Protein AF-A0A0D1KXS2-F1 (afdb_monomer_lite)

Foldseek 3Di:
DDPPPQVCPVVQVVLCVPQVWGFDWDDPDQQWIWGWTQHPPQKMKTKTWLDGRQDRPVSQVVCVVVVAATKMKIFIFHHADPPPDPPVPDDDDDDDDDDDDDPDHSPWTLEMATARHDDSVCVSVRVVVRVVCSVFSWYWYQDPVRDIDIDTDIDDD

Organism: NCBI:txid280871

Sequence (157 aa):
MGIHDHGYDDILHQVHRRFGFTPTIFNSGGNIMILEARLDGGDFIWITDADCDVTPLPRRLTIEADGHHVGWQVSIYPPETQDCGLDIAQAAPHGQCAPSAVDVDSCTPLASVIHQRATTDQLPELIELALRARRRHEHHIFALDGTHTVRAGIDRY

Radius of gyration: 17.47 Å; chains: 1; bounding box: 32×48×45 Å

Secondary structure (DSSP, 8-state):
------S-HHHHHHHHHHHS--PEEEE-STT-EEEEEEPTTS-EEEEEESSTT--SHHHHHHHHHTT----EEEEEE----------TT-----------S----TTS-SEEEEETT--GGGHHHHHHHHHHHGGGTEEEEE-TTS-EEEEES----

Structure (mmCIF, N/CA/C/O backbone):
data_AF-A0A0D1KXS2-F1
#
_entry.id   AF-A0A0D1KXS2-F1
#
loop_
_atom_site.group_PDB
_atom_site.id
_atom_site.type_symbol
_atom_site.label_atom_id
_atom_site.label_alt_id
_atom_site.label_comp_id
_atom_site.label_asym_id
_atom_site.label_entity_id
_atom_site.label_seq_id
_atom_site.pdbx_PDB_ins_code
_atom_site.Cartn_x
_atom_site.Cartn_y
_atom_site.Cartn_z
_atom_site.occupancy
_atom_site.B_iso_or_equiv
_atom_site.auth_seq_id
_atom_site.auth_comp_id
_atom_site.auth_asym_id
_atom_site.auth_atom_id
_atom_site.pdbx_PDB_model_num
ATOM 1 N N . MET A 1 1 ? 0.295 21.981 -9.355 1.00 39.78 1 MET A N 1
ATOM 2 C CA . MET A 1 1 ? 0.403 20.514 -9.235 1.00 39.78 1 MET A CA 1
ATOM 3 C C . MET A 1 1 ? 0.650 19.963 -10.622 1.00 39.78 1 MET A C 1
ATOM 5 O O . MET A 1 1 ? -0.213 20.124 -11.475 1.00 39.78 1 MET A O 1
ATOM 9 N N . GLY A 1 2 ? 1.853 19.451 -10.884 1.00 38.94 2 GLY A N 1
ATOM 10 C CA . GLY A 1 2 ? 2.125 18.756 -12.139 1.00 38.94 2 GLY A CA 1
ATOM 11 C C . GLY A 1 2 ? 1.413 17.409 -12.118 1.00 38.94 2 GLY A C 1
ATOM 12 O O . GLY A 1 2 ? 1.422 16.734 -11.093 1.00 38.94 2 GLY A O 1
ATOM 13 N N . ILE A 1 3 ? 0.773 17.042 -13.224 1.00 46.06 3 ILE A N 1
ATOM 14 C CA . ILE A 1 3 ? 0.321 15.670 -13.446 1.00 46.06 3 ILE A CA 1
ATOM 15 C C . ILE A 1 3 ? 1.607 14.857 -13.610 1.00 46.06 3 ILE A C 1
ATOM 17 O O . ILE A 1 3 ? 2.265 14.935 -14.645 1.00 46.06 3 ILE A O 1
ATOM 21 N N . HIS A 1 4 ? 2.041 14.191 -12.545 1.00 54.09 4 HIS A N 1
ATOM 22 C CA . HIS A 1 4 ? 3.162 13.266 -12.619 1.00 54.09 4 HIS A CA 1
ATOM 23 C C . HIS A 1 4 ? 2.626 11.966 -13.208 1.00 54.09 4 HIS A C 1
ATOM 25 O O . HIS A 1 4 ? 1.803 11.316 -12.573 1.00 54.09 4 HIS A O 1
ATOM 31 N N . ASP A 1 5 ? 3.059 11.616 -14.421 1.00 65.62 5 ASP A N 1
ATOM 32 C CA . ASP A 1 5 ? 2.782 10.302 -14.999 1.00 65.62 5 ASP A CA 1
ATOM 33 C C . ASP A 1 5 ? 3.437 9.237 -14.113 1.00 65.62 5 ASP A C 1
ATOM 35 O O . ASP A 1 5 ? 4.661 9.110 -14.027 1.00 65.62 5 ASP A O 1
ATOM 39 N N . HIS A 1 6 ? 2.591 8.549 -13.359 1.00 74.25 6 HIS A N 1
ATOM 40 C CA . HIS A 1 6 ? 2.974 7.558 -12.371 1.00 74.25 6 HIS A CA 1
ATOM 41 C C . HIS A 1 6 ? 2.932 6.140 -12.934 1.00 74.25 6 HIS A C 1
ATOM 43 O O . HIS A 1 6 ? 3.475 5.241 -12.298 1.00 74.25 6 HIS A O 1
ATOM 49 N N . GLY A 1 7 ? 2.281 5.929 -14.085 1.00 80.12 7 GLY A N 1
ATOM 50 C CA . GLY A 1 7 ? 2.087 4.632 -14.737 1.00 80.12 7 GLY A CA 1
ATOM 51 C C . GLY A 1 7 ? 1.112 3.661 -14.048 1.00 80.12 7 GLY A C 1
ATOM 52 O O . GLY A 1 7 ? 0.834 2.594 -14.577 1.00 80.12 7 GLY A O 1
ATOM 53 N N . TYR A 1 8 ? 0.565 4.012 -12.884 1.00 82.44 8 TYR A N 1
ATOM 54 C CA . TYR A 1 8 ? -0.334 3.153 -12.090 1.00 82.44 8 TYR A CA 1
ATOM 55 C C . TYR A 1 8 ? -1.840 3.293 -12.412 1.00 82.44 8 TYR A C 1
ATOM 57 O O . TYR A 1 8 ? -2.665 2.819 -11.638 1.00 82.44 8 TYR A O 1
ATOM 65 N N . ASP A 1 9 ? -2.242 3.922 -13.518 1.00 85.75 9 ASP A N 1
ATOM 66 C CA . ASP A 1 9 ? -3.665 4.195 -13.811 1.00 85.75 9 ASP A CA 1
ATOM 67 C C . ASP A 1 9 ? -4.556 2.944 -13.777 1.00 85.75 9 ASP A C 1
ATOM 69 O O . ASP A 1 9 ? -5.625 2.949 -13.164 1.00 85.75 9 ASP A O 1
ATOM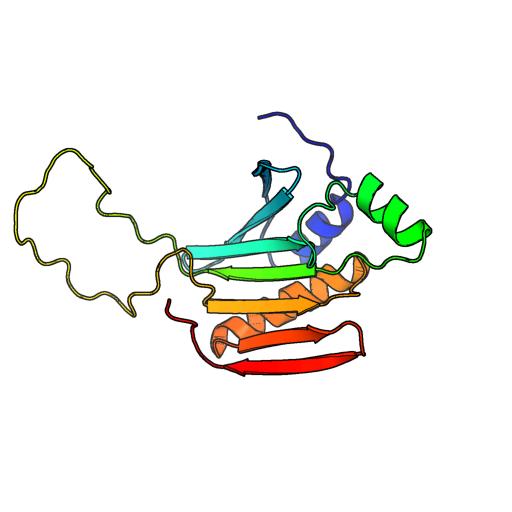 73 N N . ASP A 1 10 ? -4.101 1.842 -14.376 1.00 86.88 10 ASP A N 1
ATOM 74 C CA . ASP A 1 10 ? -4.871 0.597 -14.434 1.00 86.88 10 ASP A CA 1
ATOM 75 C C . ASP A 1 10 ? -5.098 -0.010 -13.044 1.00 86.88 10 ASP A C 1
ATOM 77 O O . ASP A 1 10 ? -6.217 -0.428 -12.713 1.00 86.88 10 ASP A O 1
ATOM 81 N N . ILE A 1 11 ? -4.061 -0.012 -12.198 1.00 87.62 11 ILE A N 1
ATOM 82 C CA . ILE A 1 11 ? -4.168 -0.542 -10.837 1.00 87.62 11 ILE A CA 1
ATOM 83 C C . ILE A 1 11 ? -5.020 0.380 -9.958 1.00 87.62 11 ILE A C 1
ATOM 85 O O . ILE A 1 11 ? -5.839 -0.108 -9.181 1.00 87.62 11 ILE A O 1
ATOM 89 N N . LEU A 1 12 ? -4.943 1.703 -10.142 1.00 87.31 12 LEU A N 1
ATOM 90 C CA . LEU A 1 12 ? -5.806 2.657 -9.436 1.00 87.31 12 LEU A CA 1
ATOM 91 C C . LEU A 1 12 ? -7.270 2.542 -9.872 1.00 87.31 12 LEU A C 1
ATOM 93 O O . LEU A 1 12 ? -8.163 2.577 -9.025 1.00 87.31 12 LEU A O 1
ATOM 97 N N . HIS A 1 13 ? -7.543 2.304 -11.157 1.00 89.50 13 HIS A N 1
ATOM 98 C CA . HIS A 1 13 ? -8.889 1.976 -11.625 1.00 89.50 13 HIS A CA 1
ATOM 99 C C . HIS A 1 13 ? -9.409 0.668 -11.019 1.00 89.50 13 HIS A C 1
ATOM 101 O O . HIS A 1 13 ? -10.596 0.559 -10.693 1.00 89.50 13 HIS A O 1
ATOM 107 N N . GLN A 1 14 ? -8.557 -0.346 -10.851 1.00 90.56 14 GLN A N 1
ATOM 108 C CA . GLN A 1 14 ? -8.944 -1.582 -10.172 1.00 90.56 14 GLN A CA 1
ATOM 109 C C . GLN A 1 14 ? -9.251 -1.345 -8.688 1.00 90.56 14 GLN A C 1
ATOM 111 O O . GLN A 1 14 ? -10.279 -1.826 -8.206 1.00 90.56 14 GLN A O 1
ATOM 116 N N . VAL A 1 15 ? -8.412 -0.577 -7.989 1.00 90.56 15 VAL A N 1
ATOM 117 C CA . VAL A 1 15 ? -8.619 -0.175 -6.588 1.00 90.56 15 VAL A CA 1
ATOM 118 C C . VAL A 1 15 ? -9.944 0.568 -6.437 1.00 90.56 15 VAL A C 1
ATOM 120 O O . VAL A 1 15 ? -10.767 0.170 -5.611 1.00 90.56 15 VAL A O 1
ATOM 123 N N . HIS A 1 16 ? -10.216 1.552 -7.296 1.00 91.81 16 HIS A N 1
ATOM 124 C CA . HIS A 1 16 ? -11.481 2.284 -7.292 1.00 91.81 16 HIS A CA 1
ATOM 125 C C . HIS A 1 16 ? -12.685 1.356 -7.480 1.00 91.81 16 HIS A C 1
ATOM 127 O O . HIS A 1 16 ? -13.627 1.394 -6.692 1.00 91.81 16 HIS A O 1
ATOM 133 N N . ARG A 1 17 ? -12.645 0.461 -8.476 1.00 92.69 17 ARG A N 1
ATOM 134 C CA . ARG A 1 17 ? -13.743 -0.491 -8.717 1.00 92.69 17 ARG A CA 1
ATOM 135 C C . ARG A 1 17 ? -13.986 -1.444 -7.547 1.00 92.69 17 ARG A C 1
ATOM 137 O O . ARG A 1 17 ? -15.130 -1.831 -7.325 1.00 92.69 17 ARG A O 1
ATOM 144 N N . ARG A 1 18 ? -12.933 -1.865 -6.840 1.00 93.88 18 ARG A N 1
ATOM 145 C CA . ARG A 1 18 ? -13.023 -2.873 -5.770 1.00 93.88 18 ARG A CA 1
ATOM 146 C C . ARG A 1 18 ? -13.377 -2.268 -4.413 1.00 93.88 18 ARG A C 1
ATOM 148 O O . ARG A 1 18 ? -14.088 -2.912 -3.646 1.00 93.88 18 ARG A O 1
ATOM 155 N N . PHE A 1 19 ? -12.889 -1.064 -4.120 1.00 93.56 19 PHE A N 1
ATOM 156 C CA . PHE A 1 19 ? -12.958 -0.473 -2.780 1.00 93.56 19 PHE A CA 1
ATOM 157 C C . PHE A 1 19 ? -13.670 0.882 -2.717 1.00 93.56 19 PHE A C 1
ATOM 159 O O . PHE A 1 19 ? -13.941 1.360 -1.622 1.00 93.56 19 PHE A O 1
ATOM 166 N N . GLY A 1 20 ? -13.992 1.499 -3.857 1.00 91.94 20 GLY A N 1
ATOM 167 C CA . GLY A 1 20 ? -14.781 2.732 -3.916 1.00 91.94 20 GLY A CA 1
ATOM 168 C C . GLY A 1 20 ? -14.014 4.027 -3.634 1.00 91.94 20 GLY A C 1
ATOM 169 O O . GLY A 1 20 ? -14.634 5.086 -3.619 1.00 91.94 20 GLY A O 1
ATOM 170 N N . PHE A 1 21 ? -12.689 3.982 -3.457 1.00 89.75 21 PHE A N 1
ATOM 171 C CA . PHE A 1 21 ? -11.846 5.171 -3.277 1.00 89.75 21 PHE A CA 1
ATOM 172 C C . PHE A 1 21 ? -10.804 5.304 -4.390 1.00 89.75 21 PHE A C 1
ATOM 174 O O . PHE A 1 21 ? -10.374 4.313 -4.978 1.00 89.75 21 PHE A O 1
ATOM 181 N N . THR A 1 22 ? -10.383 6.538 -4.664 1.00 88.44 22 THR A N 1
ATOM 182 C CA . THR A 1 22 ? -9.372 6.845 -5.684 1.00 88.44 22 THR A CA 1
ATOM 183 C C . THR A 1 22 ? -8.183 7.524 -5.018 1.00 88.44 22 THR A C 1
ATOM 185 O O . THR A 1 22 ? -8.324 8.675 -4.597 1.00 88.44 22 THR A O 1
ATOM 188 N N . PRO A 1 23 ? -7.030 6.844 -4.903 1.00 86.75 23 PRO A N 1
ATOM 189 C CA . PRO A 1 23 ? -5.832 7.470 -4.375 1.00 86.75 23 PRO A CA 1
ATOM 190 C C . PRO A 1 23 ? -5.357 8.624 -5.250 1.00 86.75 23 PRO A C 1
ATOM 192 O O . PRO A 1 23 ? -5.332 8.521 -6.477 1.00 86.75 23 PRO A O 1
ATOM 195 N N . THR A 1 24 ? -4.957 9.713 -4.611 1.00 83.31 24 THR A N 1
ATOM 196 C CA . THR A 1 24 ? -4.221 10.804 -5.229 1.00 83.31 24 THR A CA 1
ATOM 197 C C . THR A 1 24 ? -2.741 10.621 -4.955 1.00 83.31 24 THR A C 1
ATOM 199 O O . THR A 1 24 ? -2.324 10.029 -3.962 1.00 83.31 24 THR A O 1
ATOM 202 N N . ILE A 1 25 ? -1.930 11.113 -5.877 1.00 77.81 25 ILE A N 1
ATOM 203 C CA . ILE A 1 25 ? -0.486 10.980 -5.796 1.00 77.81 25 ILE A CA 1
ATOM 204 C C . ILE A 1 25 ? 0.106 12.297 -5.353 1.00 77.81 25 ILE A C 1
ATOM 206 O O . ILE A 1 25 ? -0.161 13.339 -5.958 1.00 77.81 25 ILE A O 1
ATOM 210 N N . PHE A 1 26 ? 0.992 12.231 -4.369 1.00 76.12 26 PHE A N 1
ATOM 211 C CA . PHE A 1 26 ? 1.889 13.330 -4.066 1.00 76.12 26 PHE A CA 1
ATOM 212 C C . PHE A 1 26 ? 3.321 12.830 -3.873 1.00 76.12 26 PHE A C 1
ATOM 214 O O . PHE A 1 26 ? 3.576 11.686 -3.503 1.00 76.12 26 PHE A O 1
ATOM 221 N N . ASN A 1 27 ? 4.273 13.706 -4.184 1.00 68.88 27 ASN A N 1
ATOM 222 C CA . ASN A 1 27 ? 5.687 13.482 -3.920 1.00 68.88 27 ASN A CA 1
ATOM 223 C C . ASN A 1 27 ? 5.989 14.076 -2.542 1.00 68.88 27 ASN A C 1
ATOM 225 O O . ASN A 1 27 ? 5.898 15.294 -2.377 1.00 68.88 27 ASN A O 1
ATOM 229 N N . SER A 1 28 ? 6.324 13.237 -1.562 1.00 69.06 28 SER A N 1
ATOM 230 C CA . SER A 1 28 ? 6.644 13.685 -0.198 1.00 69.06 28 SER A CA 1
ATOM 231 C C . SER A 1 28 ? 8.046 14.303 -0.077 1.00 69.06 28 SER A C 1
ATOM 233 O O . SER A 1 28 ? 8.462 14.688 1.012 1.00 69.06 28 SER A O 1
ATOM 235 N N . GLY A 1 29 ? 8.787 14.403 -1.184 1.00 62.12 29 GLY A N 1
ATOM 236 C CA . GLY A 1 29 ? 10.213 14.711 -1.225 1.00 62.12 29 GLY A CA 1
ATOM 237 C C . GLY A 1 29 ? 11.058 13.440 -1.359 1.00 62.12 29 GLY A C 1
ATOM 238 O O . GLY A 1 29 ? 10.584 12.329 -1.142 1.00 62.12 29 GLY A O 1
ATOM 239 N N . GLY A 1 30 ? 12.320 13.586 -1.770 1.00 60.97 30 GLY A N 1
ATOM 240 C CA . GLY A 1 30 ? 13.270 12.462 -1.828 1.00 60.97 30 GLY A CA 1
ATOM 241 C C . GLY A 1 30 ? 13.034 11.420 -2.933 1.00 60.97 30 GLY A C 1
ATOM 242 O O . GLY A 1 30 ? 13.695 10.394 -2.922 1.00 60.97 30 GLY A O 1
ATOM 243 N N . ASN A 1 31 ? 12.158 11.681 -3.915 1.00 60.41 31 ASN A N 1
ATOM 244 C CA . ASN A 1 31 ? 11.671 10.688 -4.898 1.00 60.41 31 ASN A CA 1
ATOM 245 C C . ASN A 1 31 ? 10.796 9.586 -4.282 1.00 60.41 31 ASN A C 1
ATOM 247 O O . ASN A 1 31 ? 10.731 8.477 -4.807 1.00 60.41 31 ASN A O 1
ATOM 251 N N . ILE A 1 32 ? 10.118 9.904 -3.182 1.00 67.12 32 ILE A N 1
ATOM 252 C CA . ILE A 1 32 ? 9.123 9.032 -2.570 1.00 67.12 32 ILE A CA 1
ATOM 253 C C . ILE A 1 32 ? 7.753 9.463 -3.094 1.00 67.12 32 ILE A C 1
ATOM 255 O O . ILE A 1 32 ? 7.329 10.609 -2.903 1.00 67.12 32 ILE A O 1
ATOM 259 N N . MET A 1 33 ? 7.067 8.556 -3.788 1.00 70.81 33 MET A N 1
ATOM 260 C CA . MET A 1 33 ? 5.679 8.761 -4.186 1.00 70.81 33 MET A CA 1
ATOM 261 C C . MET A 1 33 ? 4.754 8.087 -3.186 1.00 70.81 33 MET A C 1
ATOM 263 O O . MET A 1 33 ? 4.906 6.906 -2.881 1.00 70.81 33 MET A O 1
ATOM 267 N N . ILE A 1 34 ? 3.774 8.850 -2.715 1.00 82.00 34 ILE A N 1
ATOM 268 C CA . ILE A 1 34 ? 2.735 8.366 -1.818 1.00 82.00 34 ILE A CA 1
ATOM 269 C C . ILE A 1 34 ? 1.408 8.432 -2.560 1.00 82.00 34 ILE A C 1
ATOM 271 O O . ILE A 1 34 ? 1.024 9.471 -3.102 1.00 82.00 34 ILE A O 1
ATOM 275 N N . LEU A 1 35 ? 0.730 7.290 -2.597 1.00 86.81 35 LEU A N 1
ATOM 276 C CA . LEU A 1 35 ? -0.661 7.163 -3.002 1.00 86.81 35 LEU A CA 1
ATOM 277 C C . LEU A 1 35 ? -1.525 7.304 -1.751 1.00 86.81 35 LEU A C 1
ATOM 279 O O . LEU A 1 35 ? -1.518 6.417 -0.897 1.00 86.81 35 LEU A O 1
ATOM 283 N N . GLU A 1 36 ? -2.268 8.398 -1.645 1.00 89.62 36 GLU A N 1
ATOM 284 C CA . GLU A 1 36 ? -3.132 8.682 -0.502 1.00 89.62 36 GLU A CA 1
ATOM 285 C C . GLU A 1 36 ? -4.605 8.665 -0.890 1.00 89.62 36 GLU A C 1
ATOM 287 O O . GLU A 1 36 ? -5.005 9.269 -1.880 1.00 89.62 36 GLU A O 1
ATOM 292 N N . ALA A 1 37 ? -5.445 8.037 -0.071 1.00 90.88 37 ALA A N 1
ATOM 293 C CA . ALA A 1 37 ? -6.887 8.240 -0.139 1.00 90.88 37 ALA A CA 1
ATOM 294 C C . ALA A 1 37 ? -7.487 8.441 1.251 1.00 90.88 37 ALA A C 1
ATOM 296 O O . ALA A 1 37 ? -7.000 7.897 2.242 1.00 90.88 37 ALA A O 1
ATOM 297 N N . ARG A 1 38 ? -8.606 9.165 1.307 1.00 91.06 38 ARG A N 1
ATOM 298 C CA . ARG A 1 38 ? -9.493 9.152 2.474 1.00 91.06 38 ARG A CA 1
ATOM 299 C C . ARG A 1 38 ? -10.438 7.962 2.376 1.00 91.06 38 ARG A C 1
ATOM 301 O O . ARG A 1 38 ? -10.995 7.695 1.312 1.00 91.06 38 ARG A O 1
ATOM 308 N N . LEU A 1 39 ? -10.596 7.257 3.488 1.00 90.56 39 LEU A N 1
ATOM 309 C CA . LEU A 1 39 ? -11.529 6.151 3.646 1.00 90.56 39 LEU A CA 1
ATOM 310 C C . LEU A 1 39 ? -12.827 6.644 4.292 1.00 90.56 39 LEU A C 1
ATOM 312 O O . LEU A 1 39 ? -12.865 7.667 4.984 1.00 90.56 39 LEU A O 1
ATOM 316 N N . ASP A 1 40 ? -13.887 5.855 4.139 1.00 82.69 40 ASP A N 1
ATOM 317 C CA . ASP A 1 40 ? -15.117 6.055 4.899 1.00 82.69 40 ASP A CA 1
ATOM 318 C C . ASP A 1 40 ? -14.810 5.996 6.407 1.00 82.69 40 ASP A C 1
ATOM 320 O O . ASP A 1 40 ? -14.238 5.017 6.903 1.00 82.69 40 ASP A O 1
ATOM 324 N N . GLY A 1 41 ? -15.191 7.054 7.129 1.00 79.38 41 GLY A N 1
ATOM 325 C CA . GLY A 1 41 ? -14.912 7.222 8.561 1.00 79.38 41 GLY A CA 1
ATOM 326 C C . GLY A 1 41 ? -13.824 8.247 8.897 1.00 79.38 41 GLY A C 1
ATOM 327 O O . GLY A 1 41 ? -13.646 8.547 10.071 1.00 79.38 41 GLY A O 1
ATOM 328 N N . GLY A 1 42 ? -13.150 8.825 7.896 1.00 84.31 42 GLY A N 1
ATOM 329 C CA . GLY A 1 42 ? -12.167 9.900 8.084 1.00 84.31 42 GLY A CA 1
ATOM 330 C C . GLY A 1 42 ? -10.713 9.430 8.150 1.00 84.31 42 GLY A C 1
ATOM 331 O O . GLY A 1 42 ? -9.819 10.246 7.935 1.00 84.31 42 GLY A O 1
ATOM 332 N N . ASP A 1 43 ? -10.482 8.132 8.370 1.00 90.25 43 ASP A N 1
ATOM 333 C CA . ASP A 1 43 ? -9.167 7.493 8.254 1.00 90.25 43 ASP A CA 1
ATOM 334 C C . ASP A 1 43 ? -8.551 7.759 6.875 1.00 90.25 43 ASP A C 1
ATOM 336 O O . ASP A 1 43 ? -9.261 7.926 5.876 1.00 90.25 43 ASP A O 1
ATOM 340 N N . PHE A 1 44 ? -7.226 7.722 6.789 1.00 90.81 44 PHE A N 1
ATOM 341 C CA . PHE A 1 44 ? -6.529 7.809 5.510 1.00 90.81 44 PHE A CA 1
ATOM 342 C C . PHE A 1 44 ? -5.599 6.622 5.293 1.00 90.81 44 PHE A C 1
ATOM 344 O O . PHE A 1 44 ? -5.093 6.019 6.237 1.00 90.81 44 PHE A O 1
ATOM 351 N N . ILE A 1 45 ? -5.418 6.251 4.030 1.00 92.56 45 ILE A N 1
ATOM 352 C CA . ILE A 1 45 ? -4.555 5.152 3.600 1.00 92.56 45 ILE A CA 1
ATOM 353 C C . ILE A 1 45 ? -3.390 5.721 2.805 1.00 92.56 45 ILE A C 1
ATOM 355 O O . ILE A 1 45 ? -3.615 6.496 1.879 1.00 92.56 45 ILE A O 1
ATOM 359 N N . TRP A 1 46 ? -2.170 5.315 3.146 1.00 92.00 46 TRP A N 1
ATOM 360 C CA . TRP A 1 46 ? -0.974 5.540 2.341 1.00 92.00 46 TRP A CA 1
ATOM 361 C C . TRP A 1 46 ? -0.504 4.227 1.739 1.00 92.00 46 TRP A C 1
ATOM 363 O O . TRP A 1 46 ? -0.374 3.218 2.433 1.00 92.00 46 TRP A O 1
ATOM 373 N N . ILE A 1 47 ? -0.232 4.260 0.442 1.00 90.19 47 ILE A N 1
ATOM 374 C CA . ILE A 1 47 ? 0.378 3.169 -0.305 1.00 90.19 47 ILE A CA 1
ATOM 375 C C . ILE A 1 47 ? 1.716 3.686 -0.839 1.00 90.19 47 ILE A C 1
ATOM 377 O O . ILE A 1 47 ? 1.765 4.683 -1.562 1.00 90.19 47 ILE A O 1
ATOM 381 N N . THR A 1 48 ? 2.795 3.008 -0.467 1.00 87.56 48 THR A N 1
ATOM 382 C CA . THR A 1 48 ? 4.175 3.323 -0.854 1.00 87.56 48 THR A CA 1
ATOM 383 C C . THR A 1 48 ? 4.911 2.044 -1.234 1.00 87.56 48 THR A C 1
ATOM 385 O O . THR A 1 48 ? 4.425 0.938 -0.990 1.00 87.56 48 THR A O 1
ATOM 388 N N . ASP A 1 49 ? 6.106 2.166 -1.803 1.00 86.25 49 ASP A N 1
ATOM 389 C CA . ASP A 1 49 ? 7.008 1.018 -1.916 1.00 86.25 49 ASP A CA 1
ATOM 390 C C . ASP A 1 49 ? 7.445 0.549 -0.508 1.00 86.25 49 ASP A C 1
ATOM 392 O O . ASP A 1 49 ? 7.459 1.339 0.442 1.00 86.25 49 ASP A O 1
ATOM 396 N N . ALA A 1 50 ? 7.756 -0.745 -0.353 1.00 81.06 50 ALA A N 1
ATOM 397 C CA . ALA A 1 50 ? 8.261 -1.295 0.918 1.00 81.06 50 ALA A CA 1
ATOM 398 C C . ALA A 1 50 ? 9.683 -0.809 1.242 1.00 81.06 50 ALA A C 1
ATOM 400 O O . ALA A 1 50 ? 10.037 -0.678 2.413 1.00 81.06 50 ALA A O 1
ATOM 401 N N . ASP A 1 51 ? 10.462 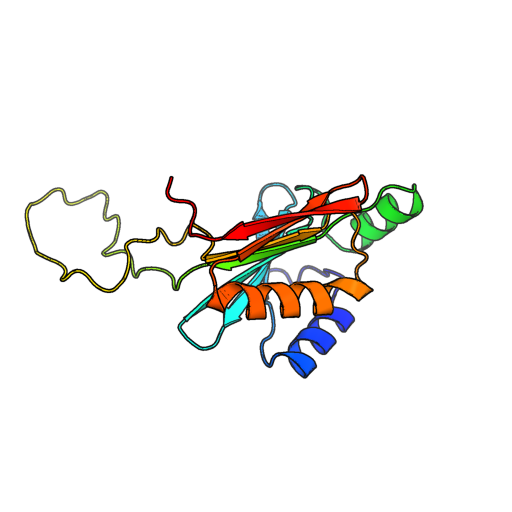-0.536 0.197 1.00 71.88 51 ASP A N 1
ATOM 402 C CA . ASP A 1 51 ? 11.736 0.163 0.274 1.00 71.88 51 ASP A CA 1
ATOM 403 C C . ASP A 1 51 ? 11.522 1.592 -0.222 1.00 71.88 51 ASP A C 1
ATOM 405 O O . ASP A 1 51 ? 11.059 1.818 -1.344 1.00 71.88 51 ASP A O 1
ATOM 409 N N . CYS A 1 52 ? 11.847 2.568 0.622 1.00 58.00 52 CYS A N 1
ATOM 410 C CA . CYS A 1 52 ? 11.821 3.971 0.237 1.00 58.00 52 CYS A CA 1
ATOM 411 C C . CYS A 1 52 ? 12.776 4.194 -0.953 1.00 58.00 52 CYS A C 1
ATOM 413 O O . CYS A 1 52 ? 13.839 3.582 -1.007 1.00 58.00 52 CYS A O 1
ATOM 415 N N . ASP A 1 53 ? 12.402 5.085 -1.877 1.00 62.75 53 ASP A N 1
ATOM 416 C CA . ASP A 1 53 ? 13.212 5.603 -3.000 1.00 62.75 53 ASP A CA 1
ATOM 417 C C . ASP A 1 53 ? 12.987 4.987 -4.390 1.00 62.75 53 ASP A C 1
ATOM 419 O O . ASP A 1 53 ? 13.755 5.304 -5.305 1.00 62.75 53 ASP A O 1
ATOM 423 N N . VAL A 1 54 ? 11.958 4.165 -4.619 1.00 63.97 54 VAL A N 1
ATOM 424 C CA . VAL A 1 54 ? 11.784 3.506 -5.928 1.00 63.97 54 VAL A CA 1
ATOM 425 C C . VAL A 1 54 ? 10.880 4.257 -6.924 1.00 63.97 54 VAL A C 1
ATOM 427 O O . VAL A 1 54 ? 11.200 4.275 -8.114 1.00 63.97 54 VAL A O 1
ATOM 430 N N . THR A 1 55 ? 9.788 4.904 -6.522 1.00 62.12 55 THR A N 1
ATOM 431 C CA . THR A 1 55 ? 8.718 5.246 -7.487 1.00 62.12 55 THR A CA 1
ATOM 432 C C . THR A 1 55 ? 8.899 6.578 -8.221 1.00 62.12 55 THR A C 1
ATOM 434 O O . THR A 1 55 ? 9.156 7.604 -7.586 1.00 62.12 55 THR A O 1
ATOM 437 N N . PRO A 1 56 ? 8.814 6.578 -9.578 1.00 73.19 56 PRO A N 1
ATOM 438 C CA . PRO A 1 56 ? 7.626 6.178 -10.385 1.00 73.19 56 PRO A CA 1
ATOM 439 C C . PRO A 1 56 ? 7.664 4.778 -11.063 1.00 73.19 56 PRO A C 1
ATOM 441 O O . PRO A 1 56 ? 8.728 4.166 -11.135 1.00 73.19 56 PRO A O 1
ATOM 444 N N . LEU A 1 57 ? 6.536 4.272 -11.617 1.00 78.25 57 LEU A N 1
ATOM 445 C CA . LEU A 1 57 ? 6.417 2.904 -12.195 1.00 78.25 57 LEU A CA 1
ATOM 446 C C . LEU A 1 57 ? 7.535 2.510 -13.184 1.00 78.25 57 LEU A C 1
ATOM 448 O O . LEU A 1 57 ? 8.052 1.401 -13.056 1.00 78.25 57 LEU A O 1
ATOM 452 N N . PRO A 1 58 ? 7.976 3.353 -14.140 1.00 79.94 58 PRO A N 1
ATOM 453 C CA . PRO A 1 58 ? 9.067 2.976 -15.044 1.00 79.94 58 PRO A CA 1
ATOM 454 C C . PRO A 1 58 ? 10.366 2.599 -14.313 1.00 79.94 58 PRO A C 1
ATOM 456 O O . PRO A 1 58 ? 11.091 1.696 -14.740 1.00 79.94 58 PRO A O 1
ATOM 459 N N . ARG A 1 59 ? 10.651 3.253 -13.180 1.00 79.00 59 ARG A N 1
ATOM 460 C CA . ARG A 1 59 ? 11.821 2.949 -12.350 1.00 79.00 59 ARG A CA 1
ATOM 461 C C . ARG A 1 59 ? 11.645 1.631 -11.606 1.00 79.00 59 ARG A C 1
ATOM 463 O O . ARG A 1 59 ? 12.573 0.826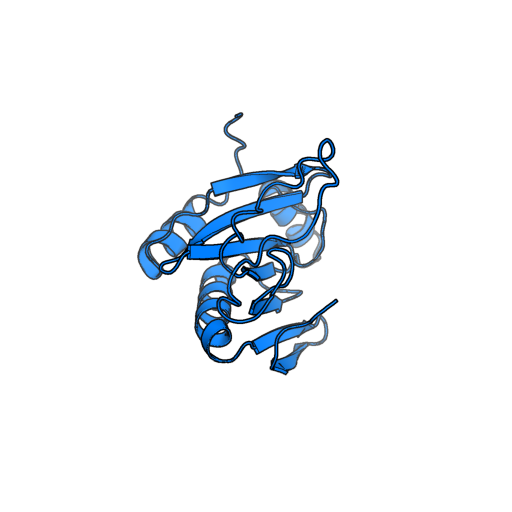 -11.606 1.00 79.00 59 ARG A O 1
ATOM 470 N N . ARG A 1 60 ? 10.450 1.373 -11.067 1.00 82.06 60 ARG A N 1
ATOM 471 C CA . ARG A 1 60 ? 10.088 0.067 -10.500 1.00 82.06 60 ARG A CA 1
ATOM 472 C C . ARG A 1 60 ? 10.309 -1.061 -11.509 1.00 82.06 60 ARG A C 1
ATOM 474 O O . ARG A 1 60 ? 11.019 -2.008 -11.198 1.00 82.06 60 ARG A O 1
ATOM 481 N N . LEU A 1 61 ? 9.771 -0.927 -12.724 1.00 82.94 61 LEU A N 1
ATOM 482 C CA . LEU A 1 61 ? 9.904 -1.947 -13.772 1.00 82.94 61 LEU A CA 1
ATOM 483 C C . LEU A 1 61 ? 11.366 -2.198 -14.166 1.00 82.94 61 LEU A C 1
ATOM 485 O O . LEU A 1 61 ? 11.728 -3.331 -14.465 1.00 82.94 61 LEU A O 1
ATOM 489 N N . THR A 1 62 ? 12.214 -1.165 -14.142 1.00 84.56 62 THR A N 1
ATOM 490 C CA . THR A 1 62 ? 13.657 -1.310 -14.401 1.00 84.56 62 THR A CA 1
ATOM 491 C C . THR A 1 62 ? 14.336 -2.139 -13.306 1.00 84.56 62 THR A C 1
ATOM 493 O O . THR A 1 62 ? 15.062 -3.078 -13.607 1.00 84.56 62 THR A O 1
ATOM 496 N N . ILE A 1 63 ? 14.050 -1.840 -12.036 1.00 83.44 63 ILE A N 1
ATOM 497 C CA . ILE A 1 63 ? 14.603 -2.564 -10.880 1.00 83.44 63 ILE A CA 1
ATOM 498 C C . ILE A 1 63 ? 14.125 -4.027 -10.870 1.00 83.44 63 ILE A C 1
ATOM 500 O O . ILE A 1 63 ? 14.926 -4.942 -10.669 1.00 83.44 63 ILE A O 1
ATOM 504 N N . GLU A 1 64 ? 12.842 -4.257 -11.163 1.00 84.62 64 GLU A N 1
ATOM 505 C CA . GLU A 1 64 ? 12.262 -5.601 -11.279 1.00 84.62 64 GLU A CA 1
ATOM 506 C C . GLU A 1 64 ? 12.854 -6.395 -12.453 1.00 84.62 64 GLU A C 1
ATOM 508 O O . GLU A 1 64 ? 13.109 -7.593 -12.308 1.00 84.62 64 GLU A O 1
ATOM 513 N N . ALA A 1 65 ? 13.152 -5.744 -13.584 1.00 86.00 65 ALA A N 1
ATOM 514 C CA . ALA A 1 65 ? 13.841 -6.373 -14.713 1.00 86.00 65 ALA A CA 1
ATOM 515 C C . ALA A 1 65 ? 15.283 -6.798 -14.374 1.00 86.00 65 ALA A C 1
ATOM 517 O O . ALA A 1 65 ? 15.751 -7.817 -14.883 1.00 86.00 65 ALA A O 1
ATOM 518 N N . ASP A 1 66 ? 15.948 -6.082 -13.462 1.00 86.38 66 ASP A N 1
ATOM 519 C CA . ASP A 1 66 ? 17.276 -6.421 -12.933 1.00 86.38 66 ASP A CA 1
ATOM 520 C C . ASP A 1 66 ? 17.232 -7.506 -11.833 1.00 86.38 66 ASP A C 1
ATOM 522 O O . ASP A 1 66 ? 18.240 -7.787 -11.180 1.00 86.38 66 ASP A O 1
ATOM 526 N N . GLY A 1 67 ? 16.069 -8.125 -11.599 1.00 82.06 67 GLY A N 1
ATOM 527 C CA . GLY A 1 67 ? 15.886 -9.213 -10.635 1.00 82.06 67 GLY A CA 1
ATOM 528 C C . GLY A 1 67 ? 15.700 -8.761 -9.184 1.00 82.06 67 GLY A C 1
ATOM 529 O O . GLY A 1 67 ? 15.698 -9.602 -8.282 1.00 82.06 67 GLY A O 1
ATOM 530 N N . HIS A 1 68 ? 15.525 -7.460 -8.944 1.00 83.75 68 HIS A N 1
ATOM 531 C CA . HIS A 1 68 ? 15.269 -6.905 -7.618 1.00 83.75 68 HIS A CA 1
ATOM 532 C C . HIS A 1 68 ? 13.772 -6.656 -7.443 1.00 83.75 68 HIS A C 1
ATOM 534 O O . HIS A 1 68 ? 13.149 -5.950 -8.226 1.00 83.75 68 HIS A O 1
ATOM 540 N N . HIS A 1 69 ? 13.169 -7.228 -6.407 1.00 81.25 69 HIS A N 1
ATOM 541 C CA . HIS A 1 69 ? 11.751 -7.003 -6.154 1.00 81.25 69 HIS A CA 1
ATOM 542 C C . HIS A 1 69 ? 11.533 -5.701 -5.395 1.00 81.25 69 HIS A C 1
ATOM 544 O O . HIS A 1 69 ? 12.199 -5.450 -4.397 1.00 81.25 69 HIS A O 1
ATOM 550 N N . VAL A 1 70 ? 10.548 -4.929 -5.843 1.00 83.62 70 VAL A N 1
ATOM 551 C CA . VAL A 1 70 ? 10.095 -3.715 -5.170 1.00 83.62 70 VAL A CA 1
ATOM 552 C C . VAL A 1 70 ? 8.803 -4.066 -4.449 1.00 83.62 70 VAL A C 1
ATOM 554 O O . VAL A 1 70 ? 7.767 -4.293 -5.074 1.00 83.62 70 VAL A O 1
ATOM 557 N N . GLY A 1 71 ? 8.876 -4.211 -3.130 1.00 89.81 71 GLY A N 1
ATOM 558 C CA . GLY A 1 71 ? 7.711 -4.531 -2.318 1.00 89.81 71 GLY A CA 1
ATOM 559 C C . GLY A 1 71 ? 6.701 -3.387 -2.220 1.00 89.81 71 GLY A C 1
ATOM 560 O O . GLY A 1 71 ? 6.911 -2.296 -2.741 1.00 89.81 71 GLY A O 1
ATOM 561 N N . TRP A 1 72 ? 5.623 -3.623 -1.480 1.00 91.69 72 TRP A N 1
ATOM 562 C CA . TRP A 1 72 ? 4.618 -2.612 -1.149 1.00 91.69 72 TRP A CA 1
ATOM 563 C C . TRP A 1 72 ? 4.492 -2.439 0.359 1.00 91.69 72 TRP A C 1
ATOM 565 O O . TRP A 1 72 ? 4.556 -3.414 1.110 1.00 91.69 72 TRP A O 1
ATOM 575 N N . GLN A 1 73 ? 4.222 -1.213 0.783 1.00 92.94 73 GLN A N 1
ATOM 576 C CA . GLN A 1 73 ? 3.744 -0.877 2.110 1.00 92.94 73 GLN A CA 1
ATOM 577 C C . GLN A 1 73 ? 2.385 -0.186 1.988 1.00 92.94 73 GLN A C 1
ATOM 579 O O . GLN A 1 73 ? 2.226 0.798 1.271 1.00 92.94 73 GLN A O 1
ATOM 584 N N . VAL A 1 74 ? 1.399 -0.710 2.709 1.00 94.56 74 VAL A N 1
ATOM 585 C CA . VAL A 1 74 ? 0.055 -0.146 2.819 1.00 94.56 74 VAL A CA 1
ATOM 586 C C . VAL A 1 74 ? -0.214 0.136 4.287 1.00 94.56 74 VAL A C 1
ATOM 588 O O . VAL A 1 74 ? -0.295 -0.797 5.084 1.00 94.56 74 VAL A O 1
ATOM 591 N N . SER A 1 75 ? -0.365 1.403 4.649 1.00 94.50 75 SER A N 1
ATOM 592 C CA . SER A 1 75 ? -0.592 1.842 6.027 1.00 94.50 75 SER A CA 1
ATOM 593 C C . SER A 1 75 ? -1.897 2.615 6.122 1.00 94.50 75 SER A C 1
ATOM 595 O O . SER A 1 75 ? -2.185 3.454 5.273 1.00 94.50 75 SER A O 1
ATOM 597 N N . ILE A 1 76 ? -2.691 2.335 7.153 1.00 94.06 76 ILE A N 1
ATOM 598 C CA . ILE A 1 76 ? -3.911 3.083 7.458 1.00 94.06 76 ILE A CA 1
ATOM 599 C C . ILE A 1 76 ? -3.675 3.863 8.736 1.00 94.06 76 ILE A C 1
ATOM 601 O O . ILE A 1 76 ? -3.264 3.286 9.738 1.00 94.06 76 ILE A O 1
ATOM 605 N N . TYR A 1 77 ? -3.978 5.146 8.699 1.00 91.56 77 TYR A N 1
ATOM 606 C CA . TYR A 1 77 ? -3.802 6.092 9.786 1.00 91.56 77 TYR A CA 1
ATOM 607 C C . TYR A 1 77 ? -5.166 6.537 10.317 1.00 91.56 77 TYR A C 1
ATOM 609 O O . TYR A 1 77 ? -6.162 6.448 9.584 1.00 91.56 77 TYR A O 1
ATOM 617 N N . PRO A 1 78 ? -5.239 6.986 11.585 1.00 89.19 78 PRO A N 1
ATOM 618 C CA . PRO A 1 78 ? -6.461 7.585 12.101 1.00 89.19 78 PRO A CA 1
ATOM 619 C C . PRO A 1 78 ? -6.825 8.824 11.274 1.00 89.19 78 PRO A C 1
ATOM 621 O O . PRO A 1 78 ? -6.000 9.315 10.497 1.00 89.19 78 PRO A O 1
ATOM 624 N N . PRO A 1 79 ? -8.045 9.362 11.420 1.00 84.81 79 PRO A N 1
ATOM 625 C CA . PRO A 1 79 ? -8.353 10.657 10.845 1.00 84.81 79 PRO A CA 1
ATOM 626 C C . PRO A 1 79 ? -7.302 11.659 11.307 1.00 84.81 79 PRO A C 1
ATOM 628 O O . PRO A 1 79 ? -6.825 11.563 12.440 1.00 84.81 79 PRO A O 1
ATOM 631 N N . GLU A 1 80 ? -6.949 12.615 10.448 1.00 73.31 80 GLU A N 1
ATOM 632 C CA . GLU A 1 80 ? -6.165 13.752 10.915 1.00 73.31 80 GLU A CA 1
ATOM 633 C C . GLU A 1 80 ? -6.905 14.331 12.114 1.00 73.31 80 GLU A C 1
ATOM 635 O O . GLU A 1 80 ? -8.042 14.804 11.994 1.00 73.31 80 GLU A O 1
ATOM 640 N N . THR A 1 81 ? -6.286 14.243 13.289 1.00 60.59 81 THR A N 1
ATOM 641 C CA . THR A 1 81 ? -6.687 15.083 14.399 1.00 60.59 81 THR A CA 1
ATOM 642 C C . THR A 1 81 ? -6.633 16.487 13.838 1.00 60.59 81 THR A C 1
ATOM 644 O O . THR A 1 81 ? -5.582 16.919 13.367 1.00 60.59 81 THR A O 1
ATOM 647 N N . GLN A 1 82 ? -7.781 17.168 13.803 1.00 45.78 82 GLN A N 1
ATOM 648 C CA . GLN A 1 82 ? -7.792 18.613 13.676 1.00 45.78 82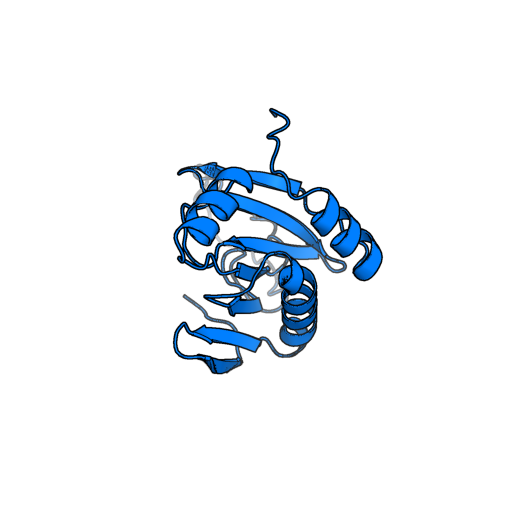 GLN A CA 1
ATOM 649 C C . GLN A 1 82 ? -6.878 19.096 14.789 1.00 45.78 82 GLN A C 1
ATOM 651 O O . GLN A 1 82 ? -7.279 19.125 15.951 1.00 45.78 82 GLN A O 1
ATOM 656 N N . ASP A 1 83 ? -5.630 19.382 14.438 1.00 42.44 83 ASP A N 1
ATOM 657 C CA . ASP A 1 83 ? -4.722 20.094 15.298 1.00 42.44 83 ASP A CA 1
ATOM 658 C C . ASP A 1 83 ? -5.519 21.335 15.706 1.00 42.44 83 ASP A C 1
ATOM 660 O O . ASP A 1 83 ? -5.859 22.190 14.879 1.00 42.44 83 ASP A O 1
ATOM 664 N N . CYS A 1 84 ? -5.888 21.421 16.987 1.00 34.06 84 CYS A N 1
ATOM 665 C CA . CYS A 1 84 ? -5.944 22.720 17.629 1.00 34.06 84 CYS A CA 1
ATOM 666 C C . CYS A 1 84 ? -4.559 23.286 17.356 1.00 34.06 84 CYS A C 1
ATOM 668 O O . CYS A 1 84 ? -3.609 22.812 17.970 1.00 34.06 84 CYS A O 1
ATOM 670 N N . GLY A 1 85 ? -4.469 24.132 16.323 1.00 32.91 85 GLY A N 1
ATOM 671 C CA . GLY A 1 85 ? -3.238 24.390 15.591 1.00 32.91 85 GLY A CA 1
ATOM 672 C C . GLY A 1 85 ? -2.026 24.446 16.503 1.00 32.91 85 GLY A C 1
ATOM 673 O O . GLY A 1 85 ? -2.080 25.076 17.562 1.00 32.91 85 GLY A O 1
ATOM 674 N N . LEU A 1 86 ? -0.919 23.844 16.070 1.00 36.91 86 LEU A N 1
ATOM 675 C CA . LEU A 1 86 ? 0.409 24.253 16.514 1.00 36.91 86 LEU A CA 1
ATOM 676 C C . LEU A 1 86 ? 0.635 25.711 16.083 1.00 36.91 86 LEU A C 1
ATOM 678 O O . LEU A 1 86 ? 1.417 26.024 15.191 1.00 36.91 86 LEU A O 1
ATOM 682 N N . ASP A 1 87 ? -0.099 26.623 16.710 1.00 35.59 87 ASP A N 1
ATOM 683 C CA . ASP A 1 87 ? 0.109 28.046 16.638 1.00 35.59 87 ASP A CA 1
ATOM 684 C C . ASP A 1 87 ? 1.322 28.298 17.532 1.00 35.59 87 ASP A C 1
ATOM 686 O O . ASP A 1 87 ? 1.222 28.493 18.747 1.00 35.59 87 ASP A O 1
ATOM 690 N N . ILE A 1 88 ? 2.515 28.247 16.931 1.00 43.09 88 ILE A N 1
ATOM 691 C CA . ILE A 1 88 ? 3.812 28.523 17.579 1.00 43.09 88 ILE A CA 1
ATOM 692 C C . ILE A 1 88 ? 3.927 30.018 17.977 1.00 43.09 88 ILE A C 1
ATOM 694 O O . ILE A 1 88 ? 5.014 30.584 18.061 1.00 43.09 88 ILE A O 1
ATOM 698 N N . ALA A 1 89 ? 2.799 30.689 18.217 1.00 40.62 89 ALA A N 1
ATOM 699 C CA . ALA A 1 89 ? 2.698 32.079 1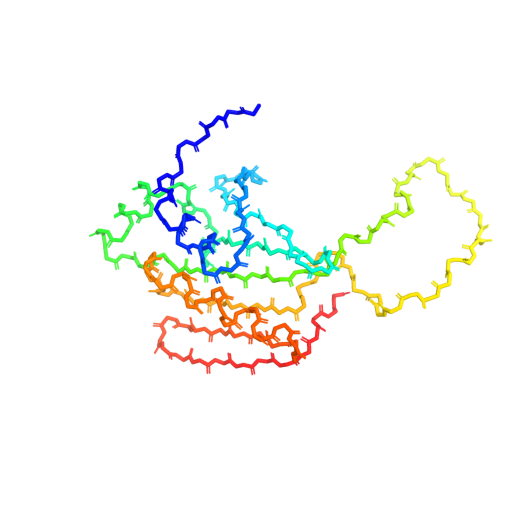8.621 1.00 40.62 89 ALA A CA 1
ATOM 700 C C . ALA A 1 89 ? 1.943 32.293 19.945 1.00 40.62 89 ALA A C 1
ATOM 702 O O . ALA A 1 89 ? 2.007 33.402 20.474 1.00 40.62 89 ALA A O 1
ATOM 703 N N . GLN A 1 90 ? 1.274 31.292 20.537 1.00 37.81 90 GLN A N 1
ATOM 704 C CA . GLN A 1 90 ? 0.551 31.503 21.801 1.00 37.81 90 GLN A CA 1
ATOM 705 C C . GLN A 1 90 ? 0.701 30.349 22.795 1.00 37.81 90 GLN A C 1
ATOM 707 O O . GLN A 1 90 ? -0.160 29.491 22.948 1.00 37.81 90 GLN A O 1
ATOM 712 N N . ALA A 1 91 ? 1.778 30.406 23.579 1.00 43.16 91 ALA A N 1
ATOM 713 C CA . ALA A 1 91 ? 1.792 29.775 24.890 1.00 43.16 91 ALA A CA 1
ATOM 714 C C . ALA A 1 91 ? 0.856 30.556 25.835 1.00 43.16 91 ALA A C 1
ATOM 716 O O . ALA A 1 91 ? 1.242 31.599 26.362 1.00 43.16 91 ALA A O 1
ATOM 717 N N . ALA A 1 92 ? -0.366 30.065 26.058 1.00 39.09 92 ALA A N 1
ATOM 718 C CA . ALA A 1 92 ? -1.198 30.454 27.200 1.00 39.09 92 ALA A CA 1
ATOM 719 C C . ALA A 1 92 ? -2.210 29.347 27.578 1.00 39.09 92 ALA A C 1
ATOM 721 O O . ALA A 1 92 ? -2.571 28.530 26.735 1.00 39.09 92 ALA A O 1
ATOM 722 N N . PRO A 1 93 ? -2.612 29.262 28.861 1.00 46.22 93 PRO A N 1
ATOM 723 C CA . PRO A 1 93 ? -2.785 27.991 29.559 1.00 46.22 93 PRO A CA 1
ATOM 724 C C . PRO A 1 93 ? -4.229 27.470 29.605 1.00 46.22 93 PRO A C 1
ATOM 726 O O . PRO A 1 93 ? -5.184 28.234 29.653 1.00 46.22 93 PRO A O 1
ATOM 729 N N . HIS A 1 94 ? -4.334 26.142 29.714 1.00 46.72 94 HIS A N 1
ATOM 730 C CA . HIS A 1 94 ? -5.484 25.368 30.204 1.00 46.72 94 HIS A CA 1
ATOM 731 C C . HIS A 1 94 ? -6.863 25.698 29.605 1.00 46.72 94 HIS A C 1
ATOM 733 O O . HIS A 1 94 ? -7.682 26.384 30.212 1.00 46.72 94 HIS A O 1
ATOM 739 N N . GLY A 1 95 ? -7.173 25.054 28.478 1.00 37.78 95 GLY A N 1
ATOM 740 C CA . GLY A 1 95 ? -8.540 24.854 27.998 1.00 37.78 95 GLY A CA 1
ATOM 741 C C . GLY A 1 95 ? -8.739 23.389 27.628 1.00 37.78 95 GLY A C 1
ATOM 742 O O . GLY A 1 95 ? -8.166 22.913 26.658 1.00 37.78 95 GLY A O 1
ATOM 743 N N . GLN A 1 96 ? -9.498 22.668 28.449 1.00 46.75 96 GLN A N 1
ATOM 744 C CA . GLN A 1 96 ? -9.820 21.249 28.297 1.00 46.75 96 GLN A CA 1
ATOM 745 C C . GLN A 1 96 ? -10.490 20.975 26.940 1.00 46.75 96 GLN A C 1
ATOM 747 O O . GLN A 1 96 ? -11.667 21.286 26.765 1.00 46.75 96 GLN A O 1
ATOM 752 N N . CYS A 1 97 ? -9.777 20.335 26.009 1.00 38.28 97 CYS A N 1
ATOM 753 C CA . CYS A 1 97 ? -10.440 19.514 25.000 1.00 38.2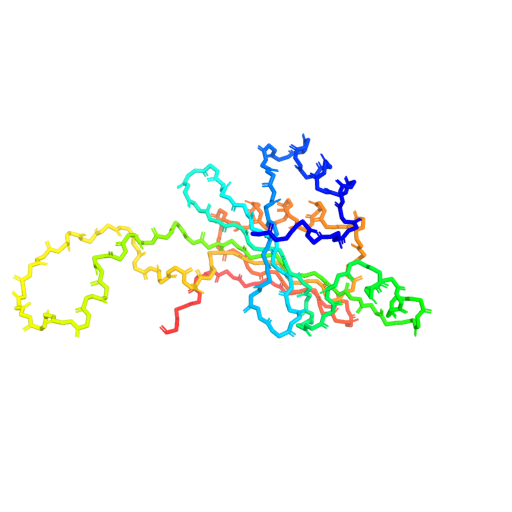8 97 CYS A CA 1
ATOM 754 C C . CYS A 1 97 ? -10.822 18.189 25.663 1.00 38.28 97 CYS A C 1
ATOM 756 O O . CYS A 1 97 ? -9.995 17.531 26.294 1.00 38.28 97 CYS A O 1
ATOM 758 N N . ALA A 1 98 ? -12.105 17.841 25.595 1.00 39.81 98 ALA A N 1
ATOM 759 C CA . ALA A 1 98 ? -12.615 16.582 26.118 1.00 39.81 98 ALA A CA 1
ATOM 760 C C . ALA A 1 98 ? -11.884 15.396 25.451 1.00 39.81 98 ALA A C 1
ATOM 762 O O . ALA A 1 98 ? -11.626 15.465 24.249 1.00 39.81 98 ALA A O 1
ATOM 763 N N . PRO A 1 99 ? -11.568 14.311 26.186 1.00 36.34 99 PRO A N 1
ATOM 764 C CA . PRO A 1 99 ? -10.840 13.178 25.629 1.00 36.34 99 PRO A CA 1
ATOM 765 C C . PRO A 1 99 ? -11.749 12.427 24.651 1.00 36.34 99 PRO A C 1
ATOM 767 O O . PRO A 1 99 ? -12.602 11.630 25.049 1.00 36.34 99 PRO A O 1
ATOM 770 N N . SER A 1 100 ? -11.594 12.712 23.363 1.00 41.28 100 SER A N 1
ATOM 771 C CA . SER A 1 100 ? -12.225 11.955 22.291 1.00 41.28 100 SER A CA 1
ATOM 772 C C . SER A 1 100 ? -11.301 10.804 21.911 1.00 41.28 100 SER A C 1
ATOM 774 O O . SER A 1 100 ? -10.225 11.039 21.386 1.00 41.28 100 SER A O 1
ATOM 776 N N . ALA A 1 101 ? -11.748 9.581 22.206 1.00 44.28 101 ALA A N 1
ATOM 777 C CA . ALA A 1 101 ? -11.320 8.311 21.618 1.00 44.28 101 ALA A CA 1
ATOM 778 C C . ALA A 1 101 ? -9.836 8.197 21.210 1.00 44.28 101 ALA A C 1
ATOM 780 O O . ALA A 1 101 ? -9.491 8.475 20.075 1.00 44.28 101 ALA A O 1
ATOM 781 N N . VAL A 1 102 ? -9.024 7.644 22.121 1.00 44.78 102 VAL A N 1
ATOM 782 C CA . VAL A 1 102 ? -7.654 7.144 21.889 1.00 44.78 102 VAL A CA 1
ATOM 783 C C . VAL A 1 102 ? -6.743 8.181 21.216 1.00 44.78 102 VAL A C 1
ATOM 785 O O . VAL A 1 102 ? -6.711 8.262 19.998 1.00 44.78 102 VAL A O 1
ATOM 788 N N . ASP A 1 103 ? -5.947 8.907 22.009 1.00 48.56 103 ASP A N 1
ATOM 789 C CA . ASP A 1 103 ? -4.863 9.766 21.508 1.00 48.56 103 ASP A CA 1
ATOM 790 C C . ASP A 1 103 ? -3.860 8.925 20.695 1.00 48.56 103 ASP A C 1
ATOM 792 O O . ASP A 1 103 ? -2.927 8.321 21.234 1.00 48.56 103 ASP A O 1
ATOM 796 N N . VAL A 1 104 ? -4.108 8.808 19.395 1.00 52.62 104 VAL A N 1
ATOM 797 C CA . VAL A 1 104 ? -3.191 8.278 18.394 1.00 52.62 104 VAL A CA 1
ATOM 798 C C . VAL A 1 104 ? -2.802 9.490 17.570 1.00 52.62 104 VAL A C 1
ATOM 800 O O . VAL A 1 104 ? -3.670 10.111 16.961 1.00 52.62 104 VAL A O 1
ATOM 803 N N . ASP A 1 105 ? -1.520 9.854 17.590 1.00 61.66 105 ASP A N 1
ATOM 804 C CA . ASP A 1 105 ? -1.003 10.857 16.662 1.00 61.66 105 ASP A CA 1
ATOM 805 C C . ASP A 1 105 ? -1.387 10.428 15.237 1.00 61.66 105 ASP A C 1
ATOM 807 O O . ASP A 1 105 ? -1.280 9.250 14.887 1.00 61.66 105 ASP A O 1
ATOM 811 N N . SER A 1 106 ? -1.834 11.378 14.416 1.00 64.31 106 SER A N 1
ATOM 812 C CA . SER A 1 106 ? -2.052 11.214 12.974 1.00 64.31 106 SER A CA 1
ATOM 813 C C . SER A 1 106 ? -0.905 10.495 12.241 1.00 64.31 106 SER A C 1
ATOM 815 O O . SER A 1 106 ? -1.129 9.895 11.192 1.00 64.31 106 SER A O 1
ATOM 817 N N . CYS A 1 107 ? 0.304 10.490 12.814 1.00 71.06 107 CYS A N 1
ATOM 818 C CA . CYS A 1 107 ? 1.483 9.802 12.292 1.00 71.06 107 CYS A CA 1
ATOM 819 C C . CYS A 1 107 ? 1.608 8.317 12.691 1.00 71.06 107 CYS A C 1
ATOM 821 O O . CYS A 1 107 ? 2.460 7.610 12.147 1.00 71.06 107 CYS A O 1
ATOM 823 N N . THR A 1 108 ? 0.787 7.810 13.613 1.00 84.25 108 THR A N 1
ATOM 824 C CA . THR A 1 108 ? 0.812 6.406 14.039 1.00 84.25 108 THR A CA 1
ATOM 825 C C . THR A 1 108 ? -0.202 5.581 13.235 1.00 84.25 108 THR A C 1
ATOM 827 O O . THR A 1 108 ? -1.404 5.844 13.304 1.00 84.25 108 THR A O 1
ATOM 830 N N . PRO A 1 109 ? 0.228 4.535 12.503 1.00 89.50 109 PRO A N 1
ATOM 831 C CA . PRO A 1 109 ? -0.695 3.702 11.746 1.00 89.50 109 PRO A CA 1
ATOM 832 C C . PRO A 1 109 ? -1.593 2.873 12.678 1.00 89.50 109 PRO A C 1
ATOM 834 O O . PRO A 1 109 ? -1.122 2.221 13.608 1.00 89.50 109 PRO A O 1
ATOM 837 N N . LEU A 1 110 ? -2.890 2.837 12.374 1.00 92.88 110 LEU A N 1
ATOM 838 C CA . LEU A 1 110 ? -3.878 1.940 12.978 1.00 92.88 110 LEU A CA 1
ATOM 839 C C . LEU A 1 110 ? -3.701 0.487 12.537 1.00 92.88 110 LEU A C 1
ATOM 841 O O . LEU A 1 110 ? -4.090 -0.409 13.276 1.00 92.88 110 LEU A O 1
ATOM 845 N N . ALA A 1 111 ? -3.220 0.267 11.314 1.00 95.00 111 ALA A N 1
ATOM 846 C CA . ALA A 1 111 ? -2.923 -1.038 10.734 1.00 95.00 111 ALA A CA 1
ATOM 847 C C . ALA A 1 111 ? -1.936 -0.864 9.578 1.00 95.00 111 ALA A C 1
ATOM 849 O O . ALA A 1 111 ? -1.907 0.188 8.934 1.00 95.00 111 ALA A O 1
ATOM 850 N N . SER A 1 112 ? -1.148 -1.896 9.283 1.00 96.00 112 SER A N 1
ATOM 851 C CA . SER A 1 112 ? -0.267 -1.871 8.115 1.00 96.00 112 SER A CA 1
ATOM 852 C C . SER A 1 112 ? -0.023 -3.248 7.515 1.00 96.00 112 SER A C 1
ATOM 854 O O . SER A 1 112 ? -0.141 -4.279 8.173 1.00 96.00 112 SER A O 1
ATOM 856 N N . VAL A 1 113 ? 0.326 -3.263 6.237 1.00 97.31 113 VAL A N 1
ATOM 857 C CA . VAL A 1 113 ? 0.778 -4.440 5.506 1.00 97.31 113 VAL A CA 1
ATOM 858 C C . VAL A 1 113 ? 2.039 -4.051 4.757 1.00 97.31 113 VAL A C 1
ATOM 860 O O . VAL A 1 113 ? 1.995 -3.198 3.878 1.00 97.31 113 VAL A O 1
ATOM 863 N N . ILE A 1 114 ? 3.157 -4.683 5.092 1.00 95.38 114 ILE A N 1
ATOM 864 C CA . ILE A 1 114 ? 4.426 -4.537 4.382 1.00 95.38 114 ILE A CA 1
ATOM 865 C C . ILE A 1 114 ? 4.723 -5.872 3.717 1.00 95.38 114 ILE A C 1
ATOM 867 O O . ILE A 1 114 ? 4.792 -6.898 4.392 1.00 95.38 114 ILE A O 1
ATOM 871 N N . HIS A 1 115 ? 4.903 -5.876 2.402 1.00 95.19 115 HIS A N 1
ATOM 872 C CA . HIS A 1 115 ? 5.272 -7.067 1.656 1.00 95.19 115 HIS A CA 1
ATOM 873 C C . HIS A 1 115 ? 6.469 -6.793 0.756 1.00 95.19 115 HIS A C 1
ATOM 875 O O . HIS A 1 115 ? 6.332 -6.204 -0.313 1.00 95.19 115 HIS A O 1
ATOM 881 N N . GLN A 1 116 ? 7.630 -7.319 1.145 1.00 91.88 116 GLN A N 1
ATOM 882 C CA . GLN A 1 116 ? 8.933 -6.994 0.555 1.00 91.88 116 GLN A CA 1
ATOM 883 C C . GLN A 1 116 ? 9.103 -7.425 -0.913 1.00 91.88 116 GLN A C 1
ATOM 885 O O . GLN A 1 116 ? 9.984 -6.938 -1.608 1.00 91.88 116 GLN A O 1
ATOM 890 N N . ARG A 1 117 ? 8.268 -8.348 -1.412 1.00 90.06 117 ARG A N 1
ATOM 891 C CA . ARG A 1 117 ? 8.367 -8.878 -2.790 1.00 90.06 117 ARG A CA 1
ATOM 892 C C . ARG A 1 117 ? 7.087 -8.815 -3.620 1.00 90.06 117 ARG A C 1
ATOM 894 O O . ARG A 1 117 ? 6.991 -9.500 -4.634 1.00 90.06 117 ARG A O 1
ATOM 901 N N . ALA A 1 118 ? 6.074 -8.090 -3.154 1.00 90.31 118 ALA A N 1
ATOM 902 C CA . ALA A 1 118 ? 4.781 -8.118 -3.825 1.00 90.31 118 ALA A CA 1
ATOM 903 C C . ALA A 1 118 ? 4.863 -7.352 -5.144 1.00 90.31 118 ALA A C 1
ATOM 905 O O . ALA A 1 118 ? 5.316 -6.211 -5.181 1.00 90.31 118 ALA A O 1
ATOM 906 N N . THR A 1 119 ? 4.408 -7.993 -6.213 1.00 88.19 119 THR A N 1
ATOM 907 C CA . THR A 1 119 ? 4.300 -7.383 -7.542 1.00 88.19 119 THR A CA 1
ATOM 908 C C . THR A 1 119 ? 3.179 -6.343 -7.581 1.00 88.19 119 THR A C 1
ATOM 910 O O . THR A 1 119 ? 2.322 -6.301 -6.694 1.00 88.19 119 THR A O 1
ATOM 913 N N . THR A 1 120 ? 3.157 -5.500 -8.615 1.00 84.94 120 THR A N 1
ATOM 914 C CA . THR A 1 120 ? 2.089 -4.504 -8.824 1.00 84.94 120 THR A CA 1
ATOM 915 C C . THR A 1 120 ? 0.697 -5.140 -8.833 1.00 84.94 120 THR A C 1
ATOM 917 O O . THR A 1 120 ? -0.219 -4.604 -8.214 1.00 84.94 120 THR A O 1
ATOM 920 N N . ASP A 1 121 ? 0.555 -6.322 -9.437 1.00 87.88 121 ASP A N 1
ATOM 921 C CA . ASP A 1 121 ? -0.725 -7.035 -9.545 1.00 87.88 121 ASP A CA 1
ATOM 922 C C . ASP A 1 121 ? -1.269 -7.530 -8.198 1.00 87.88 121 ASP A C 1
ATOM 924 O O . ASP A 1 121 ? -2.459 -7.805 -8.091 1.00 87.88 121 ASP A O 1
ATOM 928 N N . GLN A 1 122 ? -0.416 -7.639 -7.172 1.00 91.88 122 GLN A N 1
ATOM 929 C CA . GLN A 1 122 ? -0.797 -8.080 -5.824 1.00 91.88 122 GLN A CA 1
ATOM 930 C C . GLN A 1 122 ? -1.211 -6.921 -4.908 1.00 91.88 122 GLN A C 1
ATOM 932 O O . GLN A 1 122 ? -1.661 -7.150 -3.783 1.00 91.88 122 GLN A O 1
ATOM 937 N N . LEU A 1 123 ? -1.041 -5.669 -5.346 1.00 91.38 123 LEU A N 1
ATOM 938 C CA . LEU A 1 123 ? -1.391 -4.495 -4.548 1.00 91.38 123 LEU A CA 1
ATOM 939 C C . LEU A 1 123 ? -2.865 -4.496 -4.079 1.00 91.38 123 LEU A C 1
ATOM 941 O O . LEU A 1 123 ? -3.102 -4.199 -2.904 1.00 91.38 123 LEU A O 1
ATOM 945 N N . PRO A 1 124 ? -3.868 -4.864 -4.903 1.00 94.00 124 PRO A N 1
ATOM 946 C CA . PRO A 1 124 ? -5.262 -4.901 -4.470 1.00 94.00 124 PRO A CA 1
ATOM 947 C C . PRO A 1 124 ? -5.499 -5.871 -3.306 1.00 94.00 124 PRO A C 1
ATOM 949 O O . PRO A 1 124 ? -6.280 -5.568 -2.406 1.00 94.00 124 PRO A O 1
ATOM 952 N N . GLU A 1 125 ? -4.819 -7.017 -3.282 1.00 95.94 125 GLU A N 1
ATOM 953 C CA . GLU A 1 125 ? -4.907 -7.992 -2.191 1.00 95.94 125 GLU A CA 1
ATOM 954 C C . GLU A 1 125 ? -4.293 -7.442 -0.899 1.00 95.94 125 GLU A C 1
ATOM 956 O O . GLU A 1 125 ? -4.848 -7.654 0.181 1.00 95.94 125 GLU A O 1
ATOM 961 N N . LEU A 1 126 ? -3.185 -6.700 -0.994 1.00 96.56 126 LEU A N 1
ATOM 962 C CA . LEU A 1 126 ? -2.562 -6.054 0.166 1.00 96.56 126 LEU A CA 1
ATOM 963 C C . LEU A 1 126 ? -3.437 -4.932 0.732 1.00 96.56 126 LEU A C 1
ATOM 965 O O . LEU A 1 126 ? -3.563 -4.816 1.951 1.00 96.56 126 LEU A O 1
ATOM 969 N N . ILE A 1 127 ? -4.091 -4.153 -0.135 1.00 95.94 127 ILE A N 1
ATOM 970 C CA . ILE A 1 127 ? -5.076 -3.141 0.271 1.00 95.94 127 ILE A CA 1
ATOM 971 C C . ILE A 1 127 ? -6.245 -3.806 0.995 1.00 95.94 127 ILE A C 1
ATOM 973 O O . ILE A 1 127 ? -6.628 -3.370 2.079 1.00 95.94 127 ILE A O 1
ATOM 977 N N . GLU A 1 128 ? -6.794 -4.890 0.443 1.00 97.06 128 GLU A N 1
ATOM 978 C CA . GLU A 1 128 ? -7.869 -5.624 1.108 1.00 97.06 128 GLU A CA 1
ATOM 979 C C . GLU A 1 128 ? -7.435 -6.152 2.482 1.00 97.06 128 GLU A C 1
ATOM 981 O O . GLU A 1 128 ? -8.198 -6.060 3.449 1.00 97.06 128 GLU A O 1
ATOM 986 N N . LEU A 1 129 ? -6.214 -6.684 2.585 1.00 97.75 129 LEU A N 1
ATOM 987 C CA . LEU A 1 129 ? -5.669 -7.151 3.853 1.00 97.75 129 LEU A CA 1
ATOM 988 C C . LEU A 1 129 ? -5.542 -6.005 4.862 1.00 97.75 129 LEU A C 1
ATOM 990 O O . LEU A 1 129 ? -6.010 -6.162 5.986 1.00 97.75 129 LEU A O 1
ATOM 994 N N . ALA A 1 130 ? -5.011 -4.847 4.462 1.00 96.69 130 ALA A N 1
ATOM 995 C CA . ALA A 1 130 ? -4.897 -3.674 5.329 1.00 96.69 130 ALA A CA 1
ATOM 996 C C . ALA A 1 130 ? -6.274 -3.194 5.826 1.00 96.69 130 ALA A C 1
ATOM 998 O O . ALA A 1 130 ? -6.471 -2.966 7.021 1.00 96.69 130 ALA A O 1
ATOM 999 N N . LEU A 1 131 ? -7.270 -3.127 4.935 1.00 95.31 131 LEU A N 1
ATOM 1000 C CA . LEU A 1 131 ? -8.642 -2.737 5.280 1.00 95.31 131 LEU A CA 1
ATOM 1001 C C . LEU A 1 131 ? -9.299 -3.707 6.278 1.00 95.31 131 LEU A C 1
ATOM 1003 O O . LEU A 1 131 ? -10.067 -3.282 7.147 1.00 95.31 131 LEU A O 1
ATOM 1007 N N . ARG A 1 132 ? -9.007 -5.010 6.176 1.00 95.38 132 ARG A N 1
ATOM 1008 C CA . ARG A 1 132 ? -9.474 -6.027 7.135 1.00 95.38 132 ARG A CA 1
ATOM 1009 C C . ARG A 1 132 ? -8.728 -5.922 8.470 1.00 95.38 132 ARG A C 1
ATOM 1011 O O . ARG A 1 132 ? -9.381 -5.912 9.517 1.00 95.38 132 ARG A O 1
ATOM 1018 N N . ALA A 1 133 ? -7.403 -5.787 8.416 1.00 94.62 133 ALA A N 1
ATOM 1019 C CA . ALA A 1 133 ? -6.495 -5.654 9.556 1.00 94.62 133 ALA A CA 1
ATOM 1020 C C . ALA A 1 133 ? -6.833 -4.441 10.437 1.00 94.62 133 ALA A C 1
ATOM 1022 O O . ALA A 1 133 ? -6.745 -4.518 11.665 1.00 94.62 133 ALA A O 1
ATOM 1023 N N . ARG A 1 134 ? -7.343 -3.358 9.831 1.00 93.06 134 ARG A N 1
ATOM 1024 C CA . ARG A 1 134 ? -7.830 -2.152 10.524 1.00 93.06 134 ARG A CA 1
ATOM 1025 C C . ARG A 1 134 ? -8.766 -2.451 11.694 1.00 93.06 134 ARG A C 1
ATOM 1027 O O . ARG A 1 134 ? -8.687 -1.795 12.723 1.00 93.06 134 ARG A O 1
ATOM 1034 N N . ARG A 1 135 ? -9.640 -3.458 11.573 1.00 90.19 135 ARG A N 1
ATOM 1035 C CA . ARG A 1 135 ? -10.622 -3.799 12.624 1.00 90.19 135 ARG A CA 1
ATOM 1036 C C . ARG A 1 135 ? -9.987 -4.344 13.904 1.00 90.19 135 ARG A C 1
ATOM 1038 O O . ARG A 1 135 ? -10.648 -4.368 14.937 1.00 90.19 135 ARG A O 1
ATOM 1045 N N . ARG A 1 136 ? -8.760 -4.857 13.816 1.00 90.62 136 ARG A N 1
ATOM 1046 C CA . ARG A 1 136 ? -8.047 -5.533 14.911 1.00 90.62 136 ARG A CA 1
ATOM 1047 C C . ARG A 1 136 ? -6.717 -4.861 15.245 1.00 90.62 136 ARG A C 1
ATOM 1049 O O . ARG A 1 136 ? -5.987 -5.375 16.086 1.00 90.62 136 ARG A O 1
ATOM 1056 N N . HIS A 1 137 ? -6.427 -3.731 14.603 1.00 93.19 137 HIS A N 1
ATOM 1057 C CA . HIS A 1 137 ? -5.138 -3.052 14.661 1.00 93.19 137 HIS A CA 1
ATOM 1058 C C . HIS A 1 137 ? -3.971 -3.991 14.346 1.00 93.19 137 HIS A C 1
ATOM 1060 O O . HIS A 1 137 ? -3.036 -4.132 15.129 1.00 93.19 137 HIS A O 1
ATOM 1066 N N . GLU A 1 138 ? -4.088 -4.729 13.242 1.00 95.75 138 GLU A N 1
ATOM 1067 C CA . GLU A 1 138 ? -3.080 -5.703 12.829 1.00 95.75 138 GLU A CA 1
ATOM 1068 C C . GLU A 1 138 ? -2.042 -5.084 11.884 1.00 95.75 138 GLU A C 1
ATOM 1070 O O . GLU A 1 138 ? -2.352 -4.322 10.966 1.00 95.75 138 GLU A O 1
ATOM 1075 N N . HIS A 1 139 ? -0.791 -5.470 12.106 1.00 96.44 139 HIS A N 1
ATOM 1076 C CA . HIS A 1 139 ? 0.373 -5.098 11.322 1.00 96.44 139 HIS A CA 1
ATOM 1077 C C . HIS A 1 139 ? 1.002 -6.370 10.758 1.00 96.44 139 HIS A C 1
ATOM 1079 O O . HIS A 1 139 ? 1.515 -7.202 11.511 1.00 96.44 139 HIS A O 1
ATOM 1085 N N . HIS A 1 140 ? 0.929 -6.533 9.441 1.00 97.44 140 HIS A N 1
ATOM 1086 C CA . HIS A 1 140 ? 1.429 -7.691 8.709 1.00 97.44 140 HIS A CA 1
ATOM 1087 C C . HIS A 1 140 ? 2.770 -7.357 8.063 1.00 97.44 140 HIS A C 1
ATOM 1089 O O . HIS A 1 140 ? 2.878 -6.360 7.353 1.00 97.44 140 HIS A O 1
ATOM 1095 N N . ILE A 1 141 ? 3.771 -8.214 8.250 1.00 96.62 141 ILE A N 1
ATOM 1096 C CA . ILE A 1 141 ? 5.067 -8.090 7.576 1.00 96.62 141 ILE A CA 1
ATOM 1097 C C . ILE A 1 141 ? 5.370 -9.404 6.865 1.00 96.62 141 ILE A C 1
ATOM 1099 O O . ILE A 1 141 ? 5.507 -10.440 7.511 1.00 96.62 141 ILE A O 1
ATOM 1103 N N . PHE A 1 142 ? 5.485 -9.350 5.542 1.00 96.25 142 PHE A N 1
ATOM 1104 C CA . PHE A 1 142 ? 5.974 -10.430 4.692 1.00 96.25 142 PHE A CA 1
ATOM 1105 C C . PHE A 1 142 ? 7.410 -10.101 4.279 1.00 96.25 142 PHE A C 1
ATOM 1107 O O . PHE A 1 142 ? 7.649 -9.242 3.422 1.00 96.25 142 PHE A O 1
ATOM 1114 N N . ALA A 1 143 ? 8.365 -10.748 4.941 1.00 92.75 143 ALA A N 1
ATOM 1115 C CA . ALA A 1 143 ? 9.790 -10.523 4.758 1.00 92.75 143 ALA A CA 1
ATOM 1116 C C . ALA A 1 143 ? 10.324 -11.160 3.460 1.00 92.75 143 ALA A C 1
ATOM 1118 O O . ALA A 1 143 ? 9.653 -11.953 2.796 1.00 92.75 143 ALA A O 1
ATOM 1119 N N . LEU A 1 144 ? 11.562 -10.810 3.092 1.00 89.75 144 LEU A N 1
ATOM 1120 C CA . LEU A 1 144 ? 12.225 -11.293 1.871 1.00 89.75 144 LEU A CA 1
ATOM 1121 C C . LEU A 1 144 ? 12.394 -12.821 1.830 1.00 89.75 144 LEU A C 1
ATOM 1123 O O . LEU A 1 144 ? 12.360 -13.413 0.749 1.00 89.75 144 LEU A O 1
ATOM 1127 N N . ASP A 1 145 ? 12.551 -13.449 2.996 1.00 92.19 145 ASP A N 1
ATOM 1128 C CA . ASP A 1 145 ? 12.688 -14.899 3.175 1.00 92.19 145 ASP A CA 1
ATOM 1129 C C . ASP A 1 145 ? 11.344 -15.653 3.119 1.00 92.19 145 ASP A C 1
ATOM 1131 O O . ASP A 1 145 ? 11.317 -16.878 3.217 1.00 92.19 145 ASP A O 1
ATOM 1135 N N . GLY A 1 146 ? 10.231 -14.933 2.934 1.00 88.69 146 GLY A N 1
ATOM 1136 C CA . GLY A 1 146 ? 8.877 -15.484 2.925 1.00 88.69 146 GLY A CA 1
ATOM 1137 C C . GLY A 1 146 ? 8.242 -15.608 4.311 1.00 88.69 146 GLY A C 1
ATOM 1138 O O . GLY A 1 146 ? 7.100 -16.058 4.410 1.00 88.69 146 GLY A O 1
ATOM 1139 N N . THR A 1 147 ? 8.932 -15.195 5.378 1.00 95.81 147 THR A N 1
ATOM 1140 C CA . THR A 1 147 ? 8.367 -15.168 6.727 1.00 95.81 147 THR A CA 1
ATOM 1141 C C . THR A 1 147 ? 7.230 -14.153 6.800 1.00 95.81 147 THR A C 1
ATOM 1143 O O . THR A 1 147 ? 7.391 -12.994 6.418 1.00 95.81 147 THR A O 1
ATOM 1146 N N . HIS A 1 148 ? 6.087 -14.578 7.342 1.00 97.19 148 HIS A N 1
ATOM 1147 C CA . HIS A 1 148 ? 4.950 -13.709 7.638 1.00 97.19 148 HIS A CA 1
ATOM 1148 C C . HIS A 1 148 ? 4.786 -13.554 9.149 1.00 97.19 148 HIS A C 1
ATOM 1150 O O . HIS A 1 148 ? 4.567 -14.534 9.860 1.00 97.19 148 HIS A O 1
ATOM 1156 N N . THR A 1 149 ? 4.870 -12.320 9.640 1.00 97.06 149 THR A N 1
ATOM 1157 C CA . THR A 1 149 ? 4.552 -11.980 11.029 1.00 97.06 149 THR A CA 1
ATOM 1158 C C . THR A 1 149 ? 3.319 -11.091 11.102 1.00 97.06 149 THR A C 1
ATOM 1160 O O . THR A 1 149 ? 3.046 -10.284 10.210 1.00 97.06 149 THR A O 1
ATOM 1163 N N . VAL A 1 150 ? 2.553 -11.264 12.180 1.00 96.44 150 VAL A N 1
ATOM 1164 C CA . VAL A 1 150 ? 1.406 -10.419 12.514 1.00 96.44 150 VAL A CA 1
ATOM 1165 C C . VAL A 1 150 ? 1.589 -9.921 13.934 1.00 96.44 150 VAL A C 1
ATOM 1167 O O . VAL A 1 150 ? 1.784 -10.713 14.857 1.00 96.44 150 VAL A O 1
ATOM 1170 N N . ARG A 1 151 ? 1.505 -8.607 14.108 1.00 95.00 151 ARG A N 1
ATOM 1171 C CA . ARG A 1 151 ? 1.463 -7.958 15.416 1.00 95.00 151 ARG A CA 1
ATOM 1172 C C . ARG A 1 151 ? 0.146 -7.209 15.544 1.00 95.00 151 ARG A C 1
ATOM 1174 O O . ARG A 1 151 ? -0.248 -6.525 14.610 1.00 95.00 151 ARG A O 1
ATOM 1181 N N . ALA A 1 152 ? -0.514 -7.334 16.689 1.00 91.75 152 ALA A N 1
ATOM 1182 C CA . ALA A 1 152 ? -1.741 -6.605 16.988 1.00 91.75 152 ALA A CA 1
ATOM 1183 C C . ALA A 1 152 ? -1.474 -5.468 17.984 1.00 91.75 152 ALA A C 1
ATOM 1185 O O . ALA A 1 152 ? -0.658 -5.627 18.894 1.00 91.75 152 ALA A O 1
ATOM 1186 N N . GLY A 1 153 ? -2.204 -4.366 17.838 1.00 86.69 153 GLY A N 1
ATOM 1187 C CA . GLY A 1 153 ? -2.101 -3.173 18.676 1.00 86.69 153 GLY A CA 1
ATOM 1188 C C . GLY A 1 153 ? -1.601 -1.958 17.902 1.00 86.69 153 GLY A C 1
ATOM 1189 O O . GLY A 1 153 ? -1.145 -2.080 16.776 1.00 86.69 153 GLY A O 1
ATOM 1190 N N . ILE A 1 154 ? -1.706 -0.786 18.523 1.00 82.19 154 ILE A N 1
ATOM 1191 C CA . ILE A 1 154 ? -1.284 0.492 17.944 1.00 82.19 154 ILE A CA 1
ATOM 1192 C C . ILE A 1 154 ? 0.084 0.851 18.530 1.00 82.19 154 ILE A C 1
ATOM 1194 O O . ILE A 1 154 ? 0.218 0.952 19.754 1.00 82.19 154 ILE A O 1
ATOM 1198 N N . ASP A 1 155 ? 1.082 1.048 17.671 1.00 69.25 155 ASP A N 1
ATOM 1199 C CA . ASP A 1 155 ? 2.430 1.451 18.080 1.00 69.25 155 ASP A CA 1
ATOM 1200 C C . ASP A 1 155 ? 2.435 2.908 18.552 1.00 69.25 155 ASP A C 1
ATOM 1202 O O . ASP A 1 155 ? 2.424 3.843 17.755 1.00 69.25 155 ASP A O 1
ATOM 1206 N N . ARG A 1 156 ? 2.449 3.110 19.869 1.00 61.72 156 ARG A N 1
ATOM 1207 C CA . ARG A 1 156 ? 2.610 4.440 20.460 1.00 61.72 156 ARG A CA 1
ATOM 1208 C C . ARG A 1 156 ? 4.097 4.754 20.575 1.00 61.72 156 ARG A C 1
ATOM 1210 O O . ARG A 1 156 ? 4.811 4.017 21.259 1.00 61.72 156 ARG A O 1
ATOM 1217 N N . TYR A 1 157 ? 4.529 5.811 19.893 1.00 49.66 157 TYR A N 1
ATOM 1218 C CA . TYR A 1 157 ? 5.846 6.419 20.077 1.00 49.66 157 TYR A CA 1
ATOM 1219 C C . TYR A 1 157 ? 5.805 7.463 21.191 1.00 49.66 157 TYR A C 1
ATOM 1221 O O . TYR A 1 157 ? 4.748 8.114 21.349 1.00 49.66 157 TYR A O 1
#

pLDDT: mean 77.89, std 19.19, range [32.91, 97.75]